Protein AF-A0A484VIY7-F1 (afdb_monomer)

Foldseek 3Di:
DVVVVVLVVQLVVLVVCCVVPPDPVSVVSNVVSVVVVCVVVVDDD

Sequence (45 aa):
MQKLAALQTATKRALYEAILYPGVDNFVKYFRLQNYWTQQAGFSP

Secondary structure (DSSP, 8-state):
-HHHHHHHHHHHHHHHHHHHS--HHHHHHHHHHHHHHHHHTT---

InterPro domains:
  IPR039555 F plasmid transfer operon protein [PF13728] (2-41)

Organism: Escherichia coli (NCBI:txid562)

Radius of gyration: 11.14 Å; Cα contacts (8 Å, |Δi|>4): 22; chains: 1; bounding box: 25×19×29 Å

Mean predicted aligned error: 4.34 Å

pLDDT: mean 89.74, std 11.69, range [54.22, 98.31]

Nearest PDB structures (foldseek):
  2ic9-assembly1_A  TM=9.438E-01  e=2.978E+00  Orthohantavirus sinnombreense
  2ic6-assembly1_A  TM=9.079E-01  e=2.978E+00  Orthohantavirus sinnombreense
  8glt-assembly1_0  TM=9.398E-01  e=4.826E+00  synthetic construct
  7upq-assembly1_C  TM=7.459E-01  e=3.663E+00  synthetic construct
  4fi5-assembly1_A  TM=8.166E-01  e=5.936E+00  Hantaan virus 76-118

Structure (mmCIF, N/CA/C/O backbone):
data_AF-A0A484VIY7-F1
#
_entry.id   AF-A0A484VIY7-F1
#
loop_
_atom_site.group_PDB
_atom_site.id
_atom_site.type_symbol
_atom_site.label_atom_id
_atom_site.label_alt_id
_atom_site.label_comp_id
_atom_site.label_asym_id
_atom_site.label_entity_id
_atom_site.label_seq_id
_atom_site.pdbx_PDB_ins_code
_atom_site.Cartn_x
_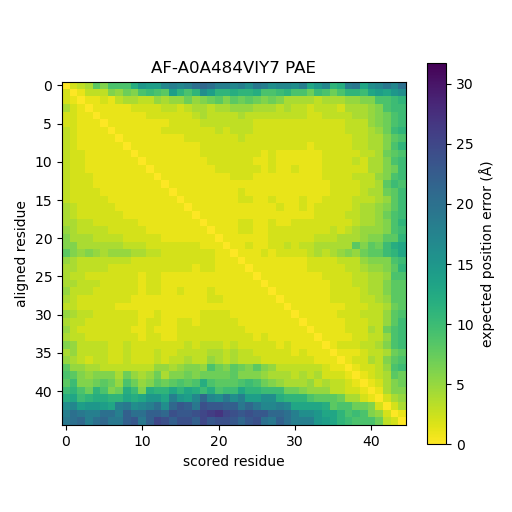atom_site.Cartn_y
_atom_site.Cartn_z
_atom_site.occupancy
_atom_site.B_iso_or_equiv
_atom_site.auth_seq_id
_atom_site.auth_comp_id
_atom_site.auth_asym_id
_atom_site.auth_atom_id
_atom_site.pdbx_PDB_model_num
A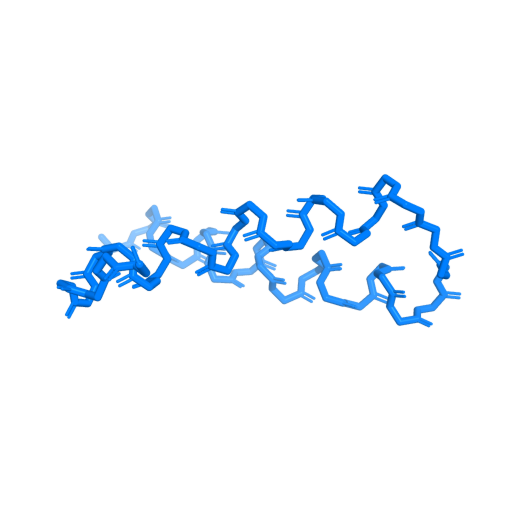TOM 1 N N . MET A 1 1 ? -12.176 -0.611 16.249 1.00 63.41 1 MET A N 1
ATOM 2 C CA . MET A 1 1 ? -10.723 -0.317 16.206 1.00 63.41 1 MET A CA 1
ATOM 3 C C . MET A 1 1 ? -9.904 -1.396 15.491 1.00 63.41 1 MET A C 1
ATOM 5 O O . MET A 1 1 ? -9.227 -1.059 14.531 1.00 63.41 1 MET A O 1
ATOM 9 N N . GLN A 1 2 ? -9.992 -2.683 15.862 1.00 78.38 2 GLN A N 1
ATOM 10 C CA . GLN A 1 2 ? -9.169 -3.758 15.260 1.00 78.38 2 GLN A CA 1
ATOM 11 C C . GLN A 1 2 ? -9.277 -3.881 13.726 1.00 78.38 2 GLN A C 1
ATOM 13 O O . GLN A 1 2 ? -8.266 -4.033 13.046 1.00 78.38 2 GLN A O 1
ATOM 18 N N . LYS A 1 3 ? -10.484 -3.737 13.162 1.00 83.00 3 LYS A N 1
ATOM 19 C CA . LYS A 1 3 ? -10.715 -3.797 11.706 1.00 83.00 3 LYS A CA 1
ATOM 20 C C . LYS A 1 3 ? -9.982 -2.690 10.930 1.00 83.00 3 LYS A C 1
ATOM 22 O O . LYS A 1 3 ? -9.491 -2.937 9.835 1.00 83.00 3 LYS A O 1
ATOM 27 N N . LEU A 1 4 ? -9.876 -1.494 11.514 1.00 88.81 4 LEU A N 1
ATOM 28 C CA . LEU A 1 4 ? -9.195 -0.349 10.902 1.00 88.81 4 LEU A CA 1
ATOM 29 C C . LEU A 1 4 ? -7.678 -0.564 10.866 1.00 88.81 4 LEU A C 1
ATOM 31 O O . LEU A 1 4 ? -7.043 -0.350 9.838 1.00 88.81 4 LEU A O 1
ATOM 35 N N . ALA A 1 5 ? -7.116 -1.061 11.971 1.00 92.31 5 ALA A N 1
ATOM 36 C CA . ALA A 1 5 ? -5.699 -1.397 12.066 1.00 92.31 5 ALA A CA 1
ATOM 37 C C . ALA A 1 5 ? -5.312 -2.519 11.088 1.00 92.31 5 ALA A C 1
ATOM 39 O O . ALA A 1 5 ? -4.296 -2.420 10.401 1.00 92.31 5 ALA A O 1
ATOM 40 N N . ALA A 1 6 ? -6.149 -3.556 10.965 1.00 93.62 6 ALA A N 1
ATOM 41 C CA . ALA A 1 6 ? -5.938 -4.628 9.994 1.00 93.62 6 ALA A CA 1
ATOM 42 C C . ALA A 1 6 ? -5.918 -4.093 8.553 1.00 93.62 6 ALA A C 1
ATOM 44 O O . ALA A 1 6 ? -5.036 -4.446 7.768 1.00 93.62 6 ALA A O 1
ATOM 45 N N . LEU A 1 7 ? -6.842 -3.187 8.224 1.00 92.69 7 LEU A N 1
ATOM 46 C CA . LEU A 1 7 ? -6.901 -2.575 6.903 1.00 92.69 7 LEU A CA 1
ATOM 47 C C . LEU A 1 7 ? -5.693 -1.673 6.619 1.00 92.69 7 LEU A C 1
ATOM 49 O O . LEU A 1 7 ? -5.143 -1.706 5.518 1.00 92.69 7 LEU A O 1
ATOM 53 N N . GLN A 1 8 ? -5.243 -0.897 7.607 1.00 93.88 8 GLN A N 1
ATOM 54 C CA . GLN A 1 8 ? -4.062 -0.047 7.469 1.00 93.88 8 GLN A CA 1
ATOM 55 C C . GLN A 1 8 ? -2.803 -0.888 7.211 1.00 93.88 8 GLN A C 1
ATOM 57 O O . GLN A 1 8 ? -2.027 -0.577 6.306 1.00 93.88 8 GLN A O 1
ATOM 62 N N . THR A 1 9 ? -2.631 -1.988 7.947 1.00 96.81 9 THR A N 1
ATOM 63 C CA . THR A 1 9 ? -1.526 -2.936 7.743 1.00 96.81 9 THR A CA 1
ATOM 64 C C . THR A 1 9 ? -1.585 -3.578 6.358 1.00 96.81 9 THR A C 1
ATOM 66 O O . THR A 1 9 ? -0.572 -3.614 5.657 1.00 96.81 9 THR A O 1
ATOM 69 N N . ALA A 1 10 ? -2.766 -4.024 5.919 1.00 96.75 10 ALA A N 1
ATOM 70 C CA . ALA A 1 10 ? -2.951 -4.591 4.585 1.00 96.75 10 ALA A CA 1
ATOM 71 C C . ALA A 1 10 ? -2.630 -3.576 3.474 1.00 96.75 10 ALA A C 1
ATOM 73 O O . ALA A 1 10 ? -1.971 -3.927 2.497 1.00 96.75 10 ALA A O 1
ATOM 74 N N . THR A 1 11 ? -3.031 -2.313 3.649 1.00 97.25 11 THR A N 1
ATOM 75 C CA . THR A 1 11 ? -2.760 -1.230 2.689 1.00 97.25 11 THR A CA 1
ATOM 76 C C . THR A 1 11 ? -1.257 -0.970 2.562 1.00 97.25 11 THR A C 1
ATOM 78 O O . THR A 1 11 ? -0.739 -0.911 1.449 1.00 97.25 11 THR A O 1
ATOM 81 N N . LYS A 1 12 ? -0.534 -0.885 3.691 1.00 97.62 12 LYS A N 1
ATOM 82 C CA . LYS A 1 12 ? 0.931 -0.716 3.693 1.00 97.62 12 LYS A CA 1
ATOM 83 C C . LYS A 1 12 ? 1.635 -1.891 3.018 1.00 97.62 12 LYS A C 1
ATOM 85 O O . LYS A 1 12 ? 2.535 -1.685 2.213 1.00 97.62 12 LYS A O 1
ATOM 90 N N . ARG A 1 13 ? 1.205 -3.122 3.305 1.00 97.81 13 ARG A N 1
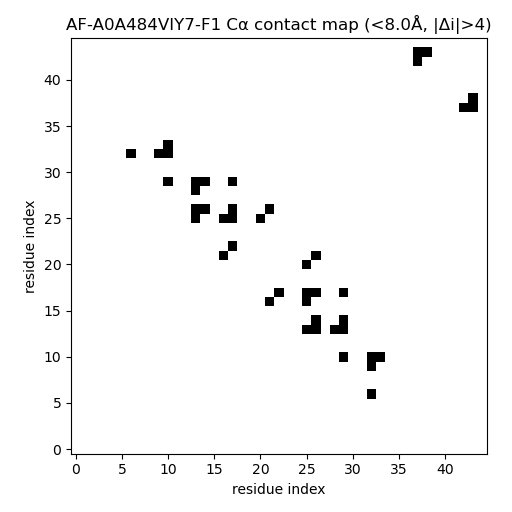ATOM 91 C CA . ARG A 1 13 ? 1.769 -4.321 2.677 1.00 97.81 13 ARG A CA 1
ATOM 92 C C . ARG A 1 13 ? 1.550 -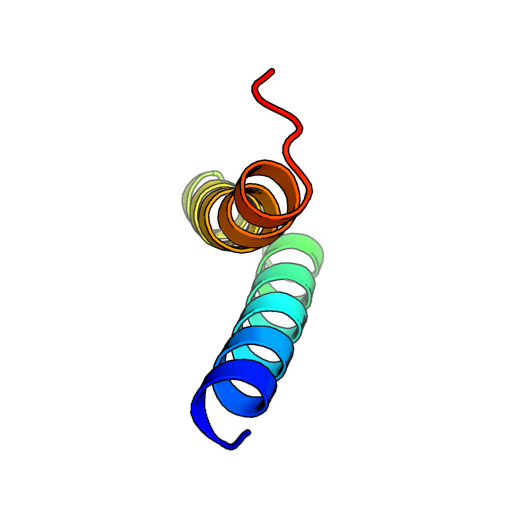4.333 1.164 1.00 97.81 13 ARG A C 1
ATOM 94 O O . ARG A 1 13 ? 2.497 -4.590 0.432 1.00 97.81 13 ARG A O 1
ATOM 101 N N . ALA A 1 14 ? 0.340 -4.018 0.703 1.00 97.81 14 ALA A N 1
ATOM 102 C CA . ALA A 1 14 ? 0.040 -3.954 -0.725 1.00 97.81 14 ALA A CA 1
ATOM 103 C C . ALA A 1 14 ? 0.867 -2.874 -1.444 1.00 97.81 14 ALA A C 1
ATOM 105 O O . ALA A 1 14 ? 1.315 -3.104 -2.563 1.00 97.81 14 ALA A O 1
ATOM 106 N N . LEU A 1 15 ? 1.130 -1.735 -0.789 1.00 98.00 15 LEU A N 1
ATOM 107 C CA . LEU A 1 15 ? 2.037 -0.711 -1.315 1.00 98.00 15 LEU A CA 1
ATOM 108 C C . LEU A 1 15 ? 3.460 -1.255 -1.493 1.00 98.00 15 LEU A C 1
ATOM 110 O O . LEU A 1 15 ? 4.046 -1.095 -2.559 1.00 98.00 15 LEU A O 1
ATOM 114 N N . TYR A 1 16 ? 4.010 -1.916 -0.470 1.00 98.31 16 TYR A N 1
ATOM 115 C CA . TYR A 1 16 ? 5.350 -2.502 -0.564 1.00 98.31 16 TYR A CA 1
ATOM 116 C C . TYR A 1 16 ? 5.4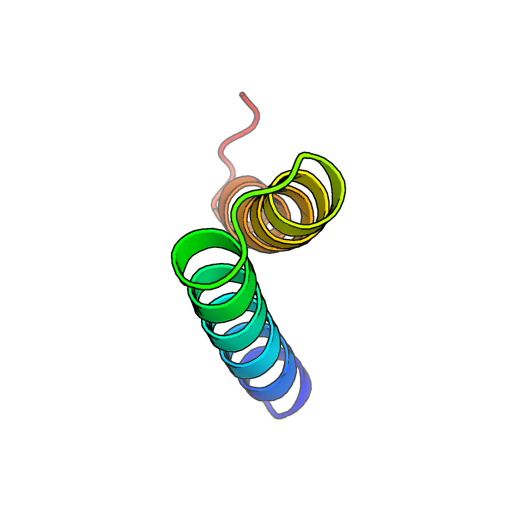40 -3.566 -1.659 1.00 98.31 16 TYR A C 1
ATOM 118 O O . TYR A 1 16 ? 6.399 -3.563 -2.423 1.00 98.31 16 TYR A O 1
ATOM 126 N N . GLU A 1 17 ? 4.437 -4.438 -1.769 1.00 97.94 17 GLU A N 1
ATOM 127 C CA . GLU A 1 17 ? 4.369 -5.453 -2.827 1.00 97.94 17 GLU A CA 1
ATOM 128 C C . GLU A 1 17 ? 4.348 -4.809 -4.223 1.00 97.94 17 GLU A C 1
ATOM 130 O O . GLU A 1 17 ? 5.074 -5.260 -5.102 1.00 97.94 17 GLU A O 1
ATOM 135 N N . ALA A 1 18 ? 3.600 -3.718 -4.416 1.00 98.12 18 ALA A N 1
ATOM 136 C CA . ALA A 1 18 ? 3.555 -2.991 -5.686 1.00 98.12 18 ALA A CA 1
ATOM 137 C C . ALA A 1 18 ? 4.876 -2.283 -6.043 1.00 98.12 18 ALA A C 1
ATOM 139 O O . ALA A 1 18 ? 5.213 -2.192 -7.221 1.00 98.12 18 ALA A O 1
ATOM 140 N N . ILE A 1 19 ? 5.625 -1.798 -5.045 1.00 97.44 19 ILE A N 1
ATOM 141 C CA . ILE A 1 19 ? 6.939 -1.166 -5.253 1.00 97.44 19 ILE A CA 1
ATOM 142 C C . ILE A 1 19 ? 8.014 -2.217 -5.559 1.00 97.44 19 ILE A C 1
ATOM 144 O O . ILE A 1 19 ? 8.808 -2.030 -6.477 1.00 97.44 19 ILE A O 1
ATOM 148 N N . LEU A 1 20 ? 8.060 -3.306 -4.786 1.00 98.00 20 LEU A N 1
ATOM 149 C CA . LEU A 1 20 ? 9.097 -4.338 -4.904 1.00 98.00 20 LEU A CA 1
ATOM 150 C C . LEU A 1 20 ? 8.874 -5.261 -6.106 1.00 98.00 20 LEU A C 1
ATOM 152 O O . LEU A 1 20 ? 9.836 -5.705 -6.728 1.00 98.00 20 LEU A O 1
ATOM 156 N N . TYR A 1 21 ? 7.613 -5.542 -6.427 1.00 97.31 21 TYR A N 1
ATOM 157 C CA . TYR A 1 21 ? 7.209 -6.430 -7.510 1.00 97.31 21 TYR A CA 1
ATOM 158 C C . TYR A 1 21 ? 6.220 -5.693 -8.419 1.00 97.31 21 TYR A C 1
ATOM 160 O O . TYR A 1 21 ? 5.009 -5.934 -8.348 1.00 97.31 21 TYR A O 1
ATOM 168 N N . PRO A 1 22 ? 6.704 -4.760 -9.257 1.00 95.06 22 PRO A N 1
ATOM 169 C CA . PRO A 1 22 ? 5.829 -3.967 -10.105 1.00 95.06 22 PRO A CA 1
ATOM 170 C C . PRO A 1 22 ? 5.087 -4.873 -11.092 1.00 95.06 22 PRO A C 1
ATOM 172 O O . PRO 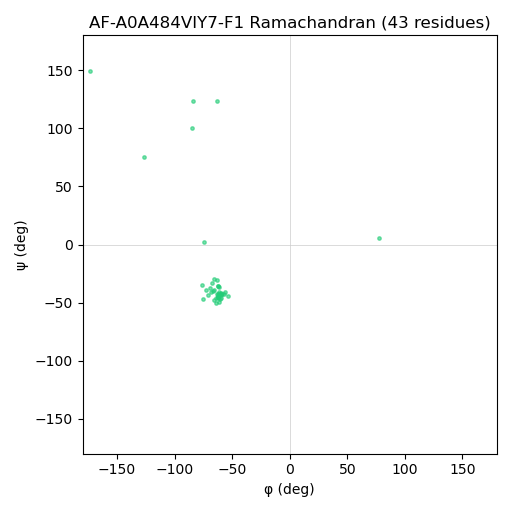A 1 22 ? 5.686 -5.623 -11.860 1.00 95.06 22 PRO A O 1
ATOM 175 N N . GLY A 1 23 ? 3.759 -4.800 -11.058 1.00 96.75 23 GLY A N 1
ATOM 176 C CA . GLY A 1 23 ? 2.872 -5.612 -11.881 1.00 96.75 23 GLY A CA 1
ATOM 177 C C . GLY A 1 23 ? 1.427 -5.166 -11.714 1.00 96.75 23 GLY A C 1
ATOM 178 O O . GLY A 1 23 ? 1.045 -4.672 -10.650 1.00 96.75 23 GLY A O 1
ATOM 179 N N . VAL A 1 24 ? 0.624 -5.326 -12.770 1.00 96.75 24 VAL A N 1
ATOM 180 C CA . VAL A 1 24 ? -0.770 -4.848 -12.810 1.00 96.75 24 VAL A CA 1
ATOM 181 C C . VAL A 1 24 ? -1.566 -5.373 -11.615 1.00 96.75 24 VAL A C 1
ATOM 183 O O . VAL A 1 24 ? -2.233 -4.590 -10.945 1.00 96.75 24 VAL A O 1
ATOM 186 N N . ASP A 1 25 ? -1.419 -6.653 -11.273 1.00 97.38 25 ASP A N 1
ATOM 187 C CA . ASP A 1 25 ? -2.128 -7.263 -10.143 1.00 97.38 25 ASP A CA 1
ATOM 188 C C . ASP A 1 25 ? -1.769 -6.618 -8.796 1.00 97.38 25 ASP A C 1
ATOM 190 O O . ASP A 1 25 ? -2.653 -6.321 -7.985 1.00 97.38 25 ASP A O 1
ATOM 194 N N . ASN A 1 26 ? -0.482 -6.337 -8.566 1.00 97.56 26 ASN A N 1
ATOM 195 C CA . ASN A 1 26 ? -0.017 -5.714 -7.326 1.00 97.56 26 ASN A CA 1
ATOM 196 C C . ASN A 1 26 ? -0.477 -4.252 -7.228 1.00 97.56 26 ASN A C 1
ATOM 198 O O . ASN A 1 26 ? -0.908 -3.813 -6.157 1.00 97.56 26 ASN A O 1
ATOM 202 N N . PHE A 1 27 ? -0.490 -3.518 -8.346 1.00 96.31 27 PHE A N 1
ATOM 203 C CA . PHE A 1 27 ? -1.054 -2.169 -8.396 1.00 96.31 27 PHE A CA 1
ATOM 204 C C . PHE A 1 27 ? -2.565 -2.171 -8.152 1.00 96.31 27 PHE A C 1
ATOM 206 O O . PHE A 1 27 ? -3.039 -1.418 -7.305 1.00 96.31 27 PHE A O 1
ATOM 213 N N . VAL A 1 28 ? -3.329 -3.039 -8.823 1.00 97.19 28 VAL A N 1
ATOM 214 C CA . VAL A 1 28 ? -4.788 -3.149 -8.644 1.00 97.19 28 VAL A CA 1
ATOM 215 C C . VAL A 1 28 ? -5.138 -3.479 -7.192 1.00 97.19 28 VAL A C 1
ATOM 217 O O . VAL A 1 28 ? -6.049 -2.873 -6.619 1.00 97.19 28 VAL A O 1
ATOM 220 N N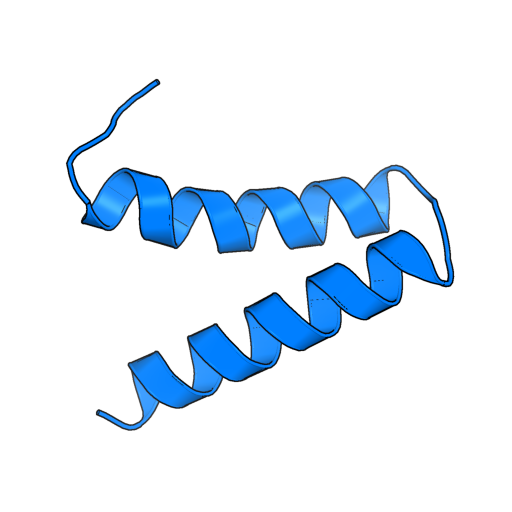 . LYS A 1 29 ? -4.393 -4.397 -6.564 1.00 96.44 29 LYS A N 1
ATOM 221 C CA . LYS A 1 29 ? -4.556 -4.743 -5.147 1.00 96.44 29 LYS A CA 1
ATOM 222 C C . LYS A 1 29 ? -4.326 -3.535 -4.237 1.00 96.44 29 LYS A C 1
ATOM 224 O O . LYS A 1 29 ? -5.143 -3.287 -3.347 1.00 96.44 29 LYS A O 1
ATOM 229 N N . TYR A 1 30 ? -3.255 -2.773 -4.465 1.00 97.44 30 TYR A N 1
ATOM 230 C CA . TYR A 1 30 ? -2.979 -1.551 -3.710 1.00 97.44 30 TYR A CA 1
ATOM 231 C C . TYR A 1 30 ? -4.058 -0.481 -3.930 1.00 97.44 30 TYR A C 1
ATOM 233 O O . TYR A 1 30 ? -4.621 0.014 -2.953 1.00 97.44 30 TYR A O 1
ATOM 241 N N . PHE A 1 31 ? -4.411 -0.174 -5.181 1.00 95.56 31 PHE A N 1
ATOM 242 C CA . PHE A 1 31 ? -5.408 0.849 -5.506 1.00 95.56 31 PHE A CA 1
ATOM 243 C C . PHE A 1 31 ? -6.786 0.525 -4.938 1.00 95.56 31 PHE A C 1
ATOM 245 O O . PHE A 1 31 ? -7.459 1.421 -4.443 1.00 95.56 31 PHE A O 1
ATOM 252 N N . ARG A 1 32 ? -7.204 -0.745 -4.913 1.00 95.12 32 ARG A N 1
ATOM 253 C CA . ARG A 1 32 ? -8.472 -1.133 -4.276 1.00 95.12 32 ARG A CA 1
ATOM 254 C C . ARG A 1 32 ? -8.498 -0.776 -2.786 1.00 95.12 32 ARG A C 1
ATOM 256 O O . ARG A 1 32 ? -9.511 -0.285 -2.295 1.00 95.12 32 ARG A O 1
ATOM 263 N N . LEU A 1 33 ? -7.397 -1.021 -2.076 1.00 95.56 33 LEU A N 1
ATOM 264 C CA . LEU A 1 33 ? -7.278 -0.699 -0.653 1.00 95.56 33 LEU A CA 1
ATOM 265 C C . LEU A 1 33 ? -7.136 0.808 -0.422 1.00 95.56 33 LEU A C 1
ATOM 267 O O . LEU A 1 33 ? -7.750 1.334 0.498 1.00 95.56 33 LEU A O 1
ATOM 271 N N . GLN A 1 34 ? -6.381 1.507 -1.271 1.00 94.06 34 GLN A N 1
ATOM 272 C CA . GLN A 1 34 ? -6.269 2.965 -1.245 1.00 94.06 34 GLN A CA 1
ATOM 273 C C . GLN A 1 34 ? -7.642 3.627 -1.460 1.00 94.06 34 GLN A C 1
ATOM 275 O O . GLN A 1 34 ? -8.046 4.466 -0.659 1.00 94.06 34 GLN A O 1
ATOM 280 N N . ASN A 1 35 ? -8.410 3.157 -2.448 1.00 91.69 35 ASN A N 1
ATOM 281 C CA . ASN A 1 35 ? -9.722 3.697 -2.801 1.00 91.69 35 ASN A CA 1
ATOM 282 C C . ASN A 1 35 ? -10.754 3.550 -1.681 1.00 91.69 35 ASN A C 1
ATOM 284 O O . ASN A 1 35 ? -11.632 4.400 -1.560 1.00 91.69 35 ASN A O 1
ATOM 288 N N . TYR A 1 36 ? -10.654 2.512 -0.845 1.00 89.44 36 TYR A N 1
ATOM 289 C CA . TYR A 1 36 ? -11.502 2.400 0.343 1.00 89.44 36 TYR A CA 1
ATOM 290 C C . TYR A 1 36 ? -11.343 3.627 1.253 1.00 89.44 36 TYR A C 1
ATOM 292 O O . TYR A 1 36 ? -12.336 4.163 1.739 1.00 89.44 36 TYR A O 1
ATOM 300 N N . TRP A 1 37 ? -10.111 4.100 1.460 1.00 88.06 37 TRP A N 1
ATOM 301 C CA . TRP A 1 37 ? -9.844 5.281 2.284 1.00 88.06 37 TRP A CA 1
ATOM 302 C C . TRP A 1 37 ? -10.373 6.557 1.628 1.00 88.06 37 TRP A C 1
ATOM 304 O O . TRP A 1 37 ? -10.987 7.379 2.304 1.00 88.06 37 TRP A O 1
ATOM 314 N N . THR A 1 38 ? -10.198 6.686 0.313 1.00 83.25 38 THR A N 1
ATOM 315 C CA . THR A 1 38 ? -10.681 7.828 -0.477 1.00 83.25 38 THR A CA 1
ATOM 316 C C . THR A 1 38 ? -12.210 7.940 -0.429 1.00 83.25 38 THR A C 1
ATOM 318 O O . THR A 1 38 ? -12.744 9.006 -0.126 1.00 83.25 38 THR A O 1
ATOM 321 N N . GLN A 1 39 ? -12.918 6.818 -0.598 1.00 83.75 39 GLN A N 1
ATOM 322 C CA . GLN A 1 39 ? -14.381 6.761 -0.504 1.00 83.75 39 GLN A CA 1
ATOM 323 C C . GLN A 1 39 ? -14.884 7.057 0.914 1.00 83.75 39 GLN A C 1
ATOM 325 O O . GLN A 1 39 ? -15.877 7.763 1.079 1.00 83.75 39 GLN A O 1
ATOM 330 N N . GLN A 1 40 ? -14.196 6.565 1.951 1.00 75.06 40 GLN A N 1
ATOM 331 C CA . GLN A 1 40 ? -14.537 6.900 3.339 1.00 75.06 40 GLN A CA 1
ATOM 332 C C . GLN A 1 40 ? -14.316 8.375 3.677 1.00 75.06 40 GLN A C 1
ATOM 334 O O . GLN A 1 40 ? -15.039 8.916 4.509 1.00 75.06 40 GLN A O 1
ATOM 339 N N . ALA A 1 41 ? -13.353 9.031 3.028 1.00 74.00 41 ALA A N 1
ATOM 340 C CA . ALA A 1 41 ? -13.118 10.463 3.171 1.00 74.00 41 ALA A CA 1
ATOM 341 C C . ALA A 1 41 ? -14.165 11.327 2.437 1.00 74.00 41 ALA A C 1
ATOM 343 O O . ALA A 1 41 ? -14.056 12.551 2.449 1.00 74.00 41 ALA A O 1
ATOM 344 N N . GLY A 1 42 ? -15.171 10.714 1.797 1.00 71.62 42 GLY A N 1
ATOM 345 C CA . GLY A 1 42 ? -16.199 11.416 1.026 1.00 71.62 42 GLY A CA 1
ATOM 346 C C . GLY A 1 42 ? -15.725 11.882 -0.352 1.00 71.62 42 GLY A C 1
ATOM 347 O O . GLY A 1 42 ? -16.476 12.552 -1.055 1.00 71.62 42 GLY A O 1
ATOM 348 N N . PHE A 1 43 ? -14.508 11.516 -0.761 1.00 61.62 43 PHE A N 1
ATOM 349 C CA . PHE A 1 43 ? -14.027 11.756 -2.114 1.00 61.62 43 PHE A CA 1
ATOM 350 C C . PHE A 1 43 ? -14.501 10.605 -3.011 1.00 61.62 43 PHE A C 1
ATOM 352 O O . PHE A 1 43 ? -13.942 9.507 -3.004 1.00 61.62 43 PHE A O 1
ATOM 359 N N . SER A 1 44 ? -15.569 10.851 -3.769 1.00 54.22 44 SER A N 1
ATOM 360 C CA . SER A 1 44 ? -15.844 10.090 -4.990 1.00 54.22 44 SER A CA 1
ATOM 361 C C . SER A 1 44 ?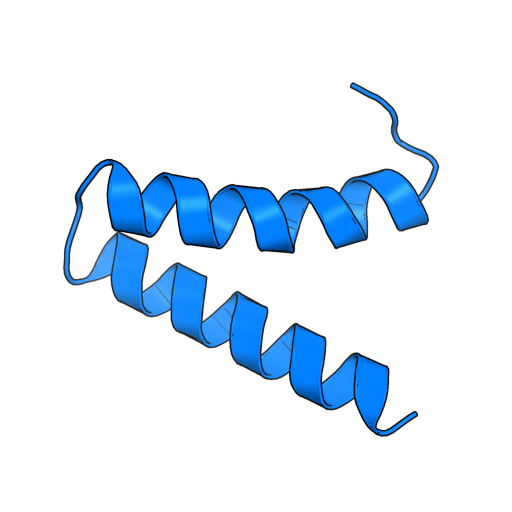 -15.040 10.743 -6.120 1.00 54.22 44 SER A C 1
ATOM 363 O O . SER A 1 44 ? -15.178 11.957 -6.281 1.00 54.22 44 SER A O 1
ATOM 365 N N . PRO A 1 45 ? -14.163 10.009 -6.828 1.00 59.19 45 PRO A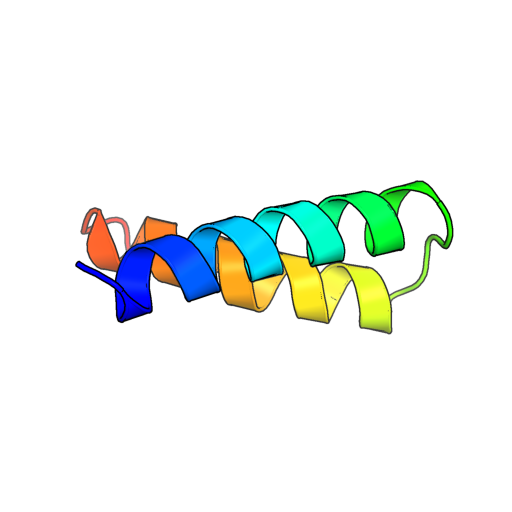 N 1
ATOM 366 C CA . PRO A 1 45 ? -13.514 10.530 -8.027 1.00 59.19 45 PRO A CA 1
ATOM 367 C C . PRO A 1 45 ? -14.529 10.838 -9.134 1.00 59.19 45 PRO A C 1
ATOM 369 O O . PRO A 1 45 ? -15.590 10.171 -9.171 1.00 59.19 45 PRO A O 1
#

Solvent-accessible surface area (backbone atoms only — not comparable to full-atom values): 2541 Å² total; per-residue (Å²): 112,71,70,59,55,52,49,52,52,52,37,55,50,29,48,50,44,24,71,78,50,72,45,71,68,32,44,53,55,22,50,56,49,50,46,53,56,41,50,74,70,68,48,75,134